Protein AF-F1LI07-F1 (afdb_monomer_lite)

Foldseek 3Di:
DDQPDDDPVRDDDDDDDWDCVPDDPPDPATFDWDADDDPQADDDSVVRTDTDHPPDDDDDDDDDDDDDDDPPPRHPDDQQPDDPPQPSVSHGDDPVSVVVD

InterPro domains:
  IPR001873 Epithelial sodium channel [PF00858] (4-100)
  IPR001873 Epithelial sodium channel [PR01078] (7-25)
  IPR001873 Epithelial sodium channel [PR01078] (31-49)
  IPR001873 Epithelial sodium channel [PR01078] (61-77)
  IPR001873 Epithelial sodium channel [PR01078] (93-101)
  IPR001873 Epithelial sodium channel [PTHR11690] (2-101)

Sequence (101 aa):
MTSERAGPSYGLRFQVFVNVSDYLPTTEAAGVRLTVHSPDEQPFPDTHGHSAPTGFVSSFGIRLKRMERLSSPYGDCVKDGKNDDFIYKDKNYTTEGCQRS

Structure (mmCIF, N/CA/C/O backbone):
data_AF-F1LI07-F1
#
_entry.id   AF-F1LI07-F1
#
loop_
_atom_site.group_PDB
_atom_site.id
_atom_site.type_symbol
_atom_site.label_atom_id
_atom_site.label_alt_id
_atom_site.label_comp_id
_atom_site.label_asym_id
_atom_site.label_entity_id
_atom_site.label_seq_id
_atom_site.pdbx_PDB_ins_code
_atom_site.Cartn_x
_atom_site.Cartn_y
_atom_site.Cartn_z
_atom_site.occupancy
_atom_site.B_iso_or_equiv
_atom_site.auth_seq_id
_atom_site.auth_comp_id
_atom_site.auth_asym_id
_atom_site.auth_atom_id
_atom_site.pdbx_PDB_model_num
ATOM 1 N N . MET A 1 1 ? 8.352 -16.156 1.800 1.00 49.81 1 MET A N 1
ATOM 2 C CA . MET A 1 1 ? 6.989 -16.568 2.203 1.00 49.81 1 MET A CA 1
ATOM 3 C C . MET A 1 1 ? 6.203 -16.866 0.942 1.00 49.81 1 MET A C 1
ATOM 5 O O . MET A 1 1 ? 5.985 -15.954 0.156 1.00 49.81 1 MET A O 1
ATOM 9 N N . THR A 1 2 ? 5.845 -18.122 0.706 1.00 65.69 2 THR A N 1
ATOM 10 C CA . THR A 1 2 ? 5.049 -18.542 -0.455 1.00 65.69 2 THR A CA 1
ATOM 11 C C . THR A 1 2 ? 3.682 -19.004 0.034 1.00 65.69 2 THR A C 1
ATOM 13 O O . THR A 1 2 ? 3.599 -19.742 1.011 1.00 65.69 2 THR A O 1
ATOM 16 N N . SER A 1 3 ? 2.606 -18.543 -0.605 1.00 77.94 3 SER A N 1
ATOM 17 C CA . SER A 1 3 ? 1.266 -19.086 -0.365 1.00 77.94 3 SER A CA 1
ATOM 18 C C . SER A 1 3 ? 1.092 -20.326 -1.235 1.00 77.94 3 SER A C 1
ATOM 20 O O . SER A 1 3 ? 1.235 -20.249 -2.452 1.00 77.94 3 SER A O 1
ATOM 22 N N . GLU A 1 4 ? 0.822 -21.469 -0.611 1.00 84.50 4 GLU A N 1
ATOM 23 C CA . GLU A 1 4 ? 0.687 -22.751 -1.315 1.00 84.50 4 GLU A CA 1
ATOM 24 C C . GLU A 1 4 ? -0.757 -23.050 -1.735 1.00 84.50 4 GLU A C 1
ATOM 26 O O . GLU A 1 4 ? -0.993 -23.870 -2.621 1.00 84.50 4 GLU A O 1
ATOM 31 N N . ARG A 1 5 ? -1.743 -22.405 -1.094 1.00 91.38 5 ARG A N 1
ATOM 32 C CA . ARG A 1 5 ? -3.175 -22.636 -1.327 1.00 91.38 5 ARG A CA 1
ATOM 33 C C . ARG A 1 5 ? -3.962 -21.337 -1.234 1.00 91.38 5 ARG A C 1
ATOM 35 O O . ARG A 1 5 ? -3.733 -20.524 -0.344 1.00 91.38 5 ARG A O 1
ATOM 42 N N . ALA A 1 6 ? -4.931 -21.182 -2.132 1.00 91.25 6 ALA A N 1
ATOM 43 C CA . ALA A 1 6 ? -5.885 -20.083 -2.085 1.00 91.25 6 ALA A CA 1
ATOM 44 C C . ALA A 1 6 ? -6.995 -20.348 -1.052 1.00 91.25 6 ALA A C 1
ATOM 46 O O . ALA A 1 6 ? -7.355 -21.493 -0.779 1.00 91.25 6 ALA A O 1
ATOM 47 N N . GLY A 1 7 ? -7.570 -19.269 -0.522 1.00 92.69 7 GLY A N 1
ATOM 48 C CA . GLY A 1 7 ? -8.717 -19.305 0.385 1.00 92.69 7 GLY A CA 1
ATOM 49 C C . GLY A 1 7 ? -8.444 -18.626 1.730 1.00 92.69 7 GLY A C 1
ATOM 50 O O . GLY A 1 7 ? -7.291 -18.516 2.151 1.00 92.69 7 GLY A O 1
ATOM 51 N N . PRO A 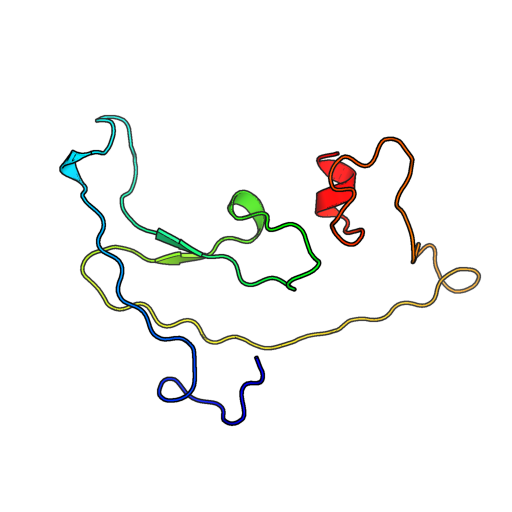1 8 ? -9.500 -18.182 2.434 1.00 90.38 8 PRO A N 1
ATOM 52 C CA . PRO A 1 8 ? -9.372 -17.388 3.658 1.00 90.38 8 PRO A CA 1
ATOM 53 C C . PRO A 1 8 ? -8.679 -18.141 4.805 1.00 90.38 8 PRO A C 1
ATOM 55 O O . PRO A 1 8 ? -8.054 -17.511 5.652 1.00 90.38 8 PRO A O 1
ATOM 58 N N . SER A 1 9 ? -8.737 -19.478 4.820 1.00 92.19 9 SER A N 1
ATOM 59 C CA . SER A 1 9 ? -8.081 -20.310 5.842 1.00 92.19 9 SER A CA 1
ATOM 60 C C . SER A 1 9 ? -6.574 -20.499 5.629 1.00 92.19 9 SER A C 1
ATOM 62 O O . SER A 1 9 ? -5.892 -20.935 6.549 1.00 92.19 9 SER A O 1
ATOM 64 N N . TYR A 1 10 ? -6.062 -20.199 4.430 1.00 92.38 10 TYR A N 1
ATOM 65 C CA . TYR A 1 10 ? -4.656 -20.402 4.041 1.00 92.38 10 TYR A CA 1
ATOM 66 C C . TYR A 1 10 ? -3.926 -19.087 3.721 1.00 92.38 10 TYR A C 1
ATOM 68 O O . TYR A 1 10 ? -2.763 -19.094 3.318 1.00 92.38 10 TYR A O 1
ATOM 76 N N . GLY A 1 11 ? -4.621 -17.957 3.869 1.00 91.19 11 GLY A N 1
ATOM 77 C CA . GLY A 1 11 ? -4.070 -16.617 3.711 1.00 91.19 11 GLY A CA 1
ATOM 78 C C . GLY A 1 11 ? -3.575 -16.018 5.028 1.00 91.19 11 GLY A C 1
ATOM 79 O O . GLY A 1 11 ? -3.550 -16.664 6.075 1.00 91.19 11 GLY A O 1
ATOM 80 N N . LEU A 1 12 ? -3.209 -14.737 4.976 1.00 92.62 12 LEU A N 1
ATOM 81 C CA . LEU A 1 12 ? -2.874 -13.964 6.166 1.00 92.62 12 LEU A CA 1
ATOM 82 C C . LEU A 1 12 ? -4.148 -13.667 6.970 1.00 92.62 12 LEU A C 1
ATOM 84 O O . LEU A 1 12 ? -5.071 -13.028 6.466 1.00 92.62 12 LEU A O 1
ATOM 88 N N . ARG A 1 13 ? -4.168 -14.087 8.236 1.00 93.69 13 ARG A N 1
ATOM 89 C CA . ARG A 1 13 ? -5.226 -13.767 9.196 1.00 93.69 13 ARG A CA 1
ATOM 90 C C . ARG A 1 13 ? -4.596 -13.205 10.460 1.00 93.69 13 ARG A C 1
ATOM 92 O O . ARG A 1 13 ? -3.745 -13.844 11.067 1.00 93.69 13 ARG A O 1
ATOM 99 N N . PHE A 1 14 ? -5.037 -12.023 10.860 1.00 93.44 14 PHE A N 1
ATOM 100 C CA . PHE A 1 14 ? -4.583 -11.357 12.073 1.00 93.44 14 PHE A CA 1
ATOM 101 C C . PHE A 1 14 ? -5.750 -10.609 12.714 1.00 93.44 14 PHE A C 1
ATOM 103 O O . PHE A 1 14 ? -6.763 -10.337 12.067 1.00 93.44 14 PHE A O 1
ATOM 110 N N . GLN A 1 15 ? -5.609 -10.310 13.999 1.00 95.12 15 GLN A N 1
ATOM 111 C CA . GLN A 1 15 ? -6.548 -9.505 14.762 1.00 95.12 15 GLN A CA 1
ATOM 112 C C . GLN A 1 15 ? -5.793 -8.289 15.282 1.00 95.12 15 GLN A C 1
ATOM 114 O O . GLN A 1 15 ? -4.728 -8.435 15.877 1.00 95.12 15 GLN A O 1
ATOM 119 N N . VAL A 1 16 ? -6.338 -7.099 15.040 1.00 94.44 16 VAL A N 1
ATOM 120 C CA . VAL A 1 16 ? -5.764 -5.840 15.524 1.00 94.44 16 VAL A CA 1
ATOM 121 C C . VAL A 1 16 ? -6.676 -5.258 16.580 1.00 94.44 16 VAL A C 1
ATOM 123 O O . VAL A 1 16 ? -7.898 -5.259 16.429 1.00 94.44 16 VAL A O 1
ATOM 126 N N . PHE A 1 17 ? -6.066 -4.744 17.638 1.00 94.56 17 PHE A N 1
ATOM 127 C CA . PHE A 1 17 ? -6.743 -3.928 18.626 1.00 94.56 17 PHE A CA 1
ATOM 128 C C . PHE A 1 17 ? -6.537 -2.450 18.288 1.00 94.56 17 PHE A C 1
ATOM 130 O O . PHE A 1 17 ? -5.403 -2.008 18.114 1.00 94.56 17 PHE A O 1
ATOM 137 N N . VAL A 1 18 ? -7.632 -1.698 18.186 1.00 94.81 18 VAL A N 1
ATOM 138 C CA . VAL A 1 18 ? -7.614 -0.248 17.965 1.00 94.81 18 VAL A CA 1
ATOM 139 C C . VAL A 1 18 ? -8.213 0.416 19.195 1.00 94.81 18 VAL A C 1
ATOM 141 O O . VAL A 1 18 ? -9.406 0.267 19.461 1.00 94.81 18 VAL A O 1
ATOM 144 N N . ASN A 1 19 ? -7.385 1.143 19.941 1.00 95.06 19 ASN A N 1
ATOM 145 C CA . ASN A 1 19 ? -7.829 1.904 21.099 1.00 95.06 19 ASN A CA 1
ATOM 146 C C . ASN A 1 19 ? -8.335 3.282 20.660 1.00 95.06 19 ASN A C 1
ATOM 148 O O . ASN A 1 19 ? -7.546 4.182 20.387 1.00 95.06 19 ASN A O 1
ATOM 152 N N . VAL A 1 20 ? -9.655 3.447 20.580 1.00 92.38 20 VAL A N 1
ATOM 153 C CA . VAL A 1 20 ? -10.273 4.709 20.133 1.00 92.38 20 VAL A CA 1
ATOM 154 C C . VAL A 1 20 ? -10.058 5.839 21.147 1.00 92.38 20 VAL A C 1
ATOM 156 O O . VAL A 1 20 ? -10.067 7.003 20.770 1.00 92.38 20 VAL A O 1
ATOM 159 N N . SER A 1 21 ? -9.796 5.520 22.417 1.00 94.56 21 SER A N 1
ATOM 160 C CA . SER A 1 21 ? -9.523 6.530 23.448 1.00 94.56 21 SER A CA 1
ATOM 161 C C . SER A 1 21 ? -8.226 7.312 23.209 1.00 94.56 21 SER A C 1
ATOM 163 O O . SER A 1 21 ? -8.096 8.419 23.720 1.00 94.56 21 SER A O 1
ATOM 165 N N . ASP A 1 22 ? -7.292 6.767 22.422 1.00 94.12 22 ASP A N 1
ATOM 166 C CA . ASP A 1 22 ? -6.020 7.425 22.090 1.00 94.12 22 ASP A CA 1
ATOM 167 C C . ASP A 1 22 ? -6.150 8.382 20.887 1.00 94.12 22 ASP A C 1
ATOM 169 O O . ASP A 1 22 ? -5.180 9.026 20.484 1.00 94.12 22 ASP A O 1
ATOM 173 N N . TYR A 1 23 ? -7.335 8.463 20.274 1.00 94.75 23 TYR A N 1
ATOM 174 C CA . TYR A 1 23 ? -7.566 9.276 19.086 1.00 94.75 23 TYR A CA 1
ATOM 175 C C . TYR A 1 23 ? -7.776 10.746 19.456 1.00 94.75 23 TYR A C 1
ATOM 177 O O . TYR A 1 23 ? -8.362 11.083 20.485 1.00 94.75 23 TYR A O 1
ATOM 185 N N . LEU A 1 24 ? -7.347 11.644 18.566 1.00 96.81 24 LEU A N 1
ATOM 186 C CA . LEU A 1 24 ? -7.645 13.067 18.711 1.00 96.81 24 LEU A CA 1
ATOM 187 C C . LEU A 1 24 ? -9.156 13.305 18.541 1.00 96.81 24 LEU A C 1
ATOM 189 O O . LEU A 1 24 ? -9.753 12.677 17.661 1.00 96.81 24 LEU A O 1
ATOM 193 N N . PRO A 1 25 ? -9.768 14.262 19.271 1.00 94.88 25 PRO A N 1
ATOM 194 C CA . PRO A 1 25 ? -11.194 14.586 19.131 1.00 94.88 25 PRO A CA 1
ATOM 195 C C . PRO A 1 25 ? -11.616 15.013 17.718 1.00 94.88 25 PRO A C 1
ATOM 197 O O . PRO A 1 25 ? -12.790 14.948 17.375 1.00 94.88 25 PRO A O 1
ATOM 200 N N . THR A 1 26 ? -10.663 15.461 16.898 1.00 95.69 26 THR A N 1
ATOM 201 C CA . THR A 1 26 ? -10.863 15.867 15.500 1.00 95.69 26 THR A CA 1
ATOM 202 C C . THR A 1 26 ? -10.717 14.714 14.506 1.00 95.69 26 THR A C 1
ATOM 204 O O . THR A 1 26 ? -10.778 14.944 13.303 1.00 95.69 26 THR A O 1
ATOM 207 N N . THR A 1 27 ? -10.459 13.489 14.970 1.00 94.56 27 THR A N 1
ATOM 208 C CA . THR A 1 27 ? -10.266 12.344 14.075 1.00 94.56 27 THR A CA 1
ATOM 209 C C . THR A 1 27 ? -11.611 11.885 13.526 1.00 94.56 27 THR A C 1
ATOM 211 O O . THR A 1 27 ? -12.506 11.530 14.286 1.00 94.56 27 THR A O 1
ATOM 214 N N . GLU A 1 28 ? -11.745 11.861 12.202 1.00 91.56 28 GLU A N 1
ATOM 215 C CA . GLU A 1 28 ? -13.025 11.587 11.537 1.00 91.56 28 GLU A CA 1
ATOM 216 C C . GLU A 1 28 ? -13.429 10.103 11.561 1.00 91.56 28 GLU A C 1
ATOM 218 O O . GLU A 1 28 ? -14.617 9.787 11.519 1.00 91.56 28 GLU A O 1
ATOM 223 N N . ALA A 1 29 ? -12.465 9.175 11.621 1.00 92.06 29 ALA A N 1
ATOM 224 C CA . ALA A 1 29 ? -12.735 7.738 11.561 1.00 92.06 29 ALA A CA 1
ATOM 225 C C . ALA A 1 29 ? -11.709 6.901 12.339 1.00 92.06 29 ALA A C 1
ATOM 227 O O . ALA A 1 29 ? -10.515 7.196 12.334 1.00 92.06 29 ALA A O 1
ATOM 228 N N . ALA A 1 30 ? -12.177 5.806 12.948 1.00 93.62 30 ALA A N 1
ATOM 229 C CA . ALA A 1 30 ? -11.344 4.820 13.634 1.00 93.62 30 ALA A CA 1
ATOM 230 C C . ALA A 1 30 ? -11.289 3.495 12.861 1.00 93.62 30 ALA A C 1
ATOM 232 O O . ALA A 1 30 ? -12.308 2.980 12.398 1.00 93.62 30 ALA A O 1
ATOM 233 N N . GLY A 1 31 ? -10.093 2.924 12.733 1.00 94.06 31 GLY A N 1
ATOM 234 C CA . GLY A 1 31 ? -9.875 1.716 11.943 1.00 94.06 31 GLY A CA 1
ATOM 235 C C . GLY A 1 31 ? -8.401 1.436 11.701 1.00 94.06 31 GLY A C 1
ATOM 236 O O . GLY A 1 31 ? -7.525 2.023 12.333 1.00 94.06 31 GLY A O 1
ATOM 237 N N . VAL A 1 32 ? -8.135 0.533 10.763 1.00 94.88 32 VAL A N 1
ATOM 238 C CA . VAL A 1 32 ? -6.784 0.259 10.266 1.00 94.88 32 VAL A CA 1
ATOM 239 C C . VAL A 1 32 ? -6.727 0.477 8.761 1.00 94.88 32 VAL A C 1
ATOM 241 O O . VAL A 1 32 ? -7.701 0.231 8.048 1.00 94.88 32 VAL A O 1
ATOM 244 N N . ARG A 1 33 ? -5.571 0.924 8.271 1.00 95.19 33 ARG A N 1
ATOM 245 C CA . ARG A 1 33 ? -5.292 1.084 6.843 1.00 95.19 33 ARG A CA 1
ATOM 246 C C . ARG A 1 33 ? -4.209 0.092 6.437 1.00 95.19 33 ARG A C 1
ATOM 248 O O . ARG A 1 33 ? -3.174 0.007 7.089 1.00 95.19 33 ARG A O 1
ATOM 255 N N . LEU A 1 34 ? -4.479 -0.686 5.395 1.00 95.06 34 LEU A N 1
ATOM 256 C CA . LEU A 1 34 ? -3.664 -1.821 4.968 1.00 95.06 34 LEU A CA 1
ATOM 257 C C . LEU A 1 34 ? -3.238 -1.639 3.514 1.00 95.06 34 LEU A C 1
ATOM 259 O O . LEU A 1 34 ? -4.068 -1.305 2.674 1.00 95.06 34 LEU A O 1
ATOM 263 N N . THR A 1 35 ? -1.985 -1.941 3.194 1.00 96.50 35 THR A N 1
ATOM 264 C CA . THR A 1 35 ? -1.483 -1.935 1.814 1.00 96.50 35 THR A CA 1
ATOM 265 C C . THR A 1 35 ? -0.719 -3.212 1.547 1.00 96.50 35 THR A C 1
ATOM 267 O O . THR A 1 35 ? 0.129 -3.616 2.338 1.00 96.50 35 THR A O 1
ATOM 270 N N . VAL A 1 36 ? -1.025 -3.846 0.418 1.00 95.06 36 VAL A N 1
ATOM 271 C CA . VAL A 1 36 ? -0.312 -5.025 -0.069 1.00 95.06 36 VAL A CA 1
ATOM 272 C C . VAL A 1 36 ? 0.657 -4.555 -1.143 1.00 95.06 36 VAL A C 1
ATOM 274 O O . VAL A 1 36 ? 0.226 -4.004 -2.152 1.00 95.06 36 VAL A O 1
ATOM 277 N N . HIS A 1 37 ? 1.951 -4.761 -0.925 1.00 95.19 37 HIS A N 1
ATOM 278 C CA . HIS A 1 37 ? 3.012 -4.340 -1.839 1.00 95.19 37 HIS A CA 1
ATOM 279 C C . HIS A 1 37 ? 4.122 -5.395 -1.904 1.00 95.19 37 HIS A C 1
ATOM 281 O O . HIS A 1 37 ? 4.163 -6.323 -1.088 1.00 95.19 37 HIS A O 1
ATOM 287 N N . SER A 1 38 ? 5.013 -5.272 -2.889 1.00 93.94 38 SER A N 1
ATOM 288 C CA . SER A 1 38 ? 6.196 -6.136 -2.980 1.00 93.94 38 SER A CA 1
ATOM 289 C C . SER A 1 38 ? 7.204 -5.786 -1.873 1.00 93.94 38 SER A C 1
ATOM 291 O O . SER A 1 38 ? 7.335 -4.606 -1.553 1.00 93.94 38 SER A O 1
ATOM 293 N N . PRO A 1 39 ? 7.964 -6.748 -1.313 1.00 93.19 39 PRO A N 1
ATOM 294 C CA . PRO A 1 39 ? 8.921 -6.470 -0.231 1.00 93.19 39 PRO A CA 1
ATOM 295 C C . PRO A 1 39 ? 9.977 -5.411 -0.577 1.00 93.19 39 PRO A C 1
ATOM 297 O O . PRO A 1 39 ? 10.373 -4.624 0.281 1.00 93.19 39 PRO A O 1
ATOM 300 N N . ASP A 1 40 ? 10.389 -5.374 -1.843 1.00 93.56 40 ASP A N 1
ATOM 301 C CA . ASP A 1 40 ? 11.400 -4.445 -2.348 1.00 93.56 40 ASP A CA 1
ATOM 302 C C . ASP A 1 40 ? 10.800 -3.101 -2.788 1.00 93.56 40 ASP A C 1
ATOM 304 O O . ASP A 1 40 ? 11.520 -2.229 -3.249 1.00 93.56 40 ASP A O 1
ATOM 308 N N . GLU A 1 41 ? 9.485 -2.910 -2.688 1.00 93.69 41 GLU A N 1
ATOM 309 C CA . GLU A 1 41 ? 8.793 -1.684 -3.087 1.00 93.69 41 GLU A CA 1
ATOM 310 C C . GLU A 1 41 ? 8.461 -0.825 -1.864 1.00 93.69 41 GLU A C 1
ATOM 312 O O . GLU A 1 41 ? 8.102 -1.344 -0.805 1.00 93.69 41 GLU A O 1
ATOM 317 N N . GLN A 1 42 ? 8.551 0.498 -2.012 1.00 95.56 42 GLN A N 1
ATOM 318 C CA . GLN A 1 42 ? 8.124 1.428 -0.972 1.00 95.56 42 GLN A CA 1
ATOM 319 C C . GLN A 1 42 ? 6.594 1.360 -0.790 1.00 95.56 42 GLN A C 1
ATOM 321 O O . GLN A 1 42 ? 5.859 1.608 -1.749 1.00 95.56 42 GLN A O 1
ATOM 326 N N . PRO A 1 43 ? 6.078 1.077 0.420 1.00 96.00 43 PRO A N 1
ATOM 327 C CA . PRO A 1 43 ? 4.648 1.171 0.675 1.00 96.00 43 PRO A CA 1
ATOM 328 C C . PRO A 1 43 ? 4.174 2.626 0.677 1.00 96.00 43 PRO A C 1
ATOM 330 O O . PRO A 1 43 ? 4.774 3.485 1.328 1.00 96.00 43 PRO A O 1
ATOM 333 N N . PHE A 1 44 ? 3.025 2.861 0.041 1.00 96.31 44 PHE A N 1
ATOM 334 C CA . PHE A 1 44 ? 2.296 4.132 0.076 1.00 96.31 44 PHE A CA 1
ATOM 335 C C . PHE A 1 44 ? 0.861 3.904 0.564 1.00 96.31 44 PHE A C 1
ATOM 337 O O . PHE A 1 44 ? -0.052 3.755 -0.254 1.00 96.31 44 PHE A O 1
ATOM 344 N N . PRO A 1 45 ? 0.636 3.806 1.890 1.00 95.75 45 PRO A N 1
ATOM 345 C CA . PRO A 1 45 ? -0.685 3.514 2.427 1.00 95.75 45 PRO A CA 1
ATOM 346 C C . PRO A 1 45 ? -1.712 4.600 2.159 1.00 95.75 45 PRO A C 1
ATOM 348 O O . PRO A 1 45 ? -2.890 4.304 2.036 1.00 95.75 45 PRO A O 1
ATOM 351 N N . ASP A 1 46 ? -1.309 5.853 2.037 1.00 94.81 46 ASP A N 1
ATOM 352 C CA . ASP A 1 46 ? -2.192 6.945 1.647 1.00 94.81 46 ASP A CA 1
ATOM 353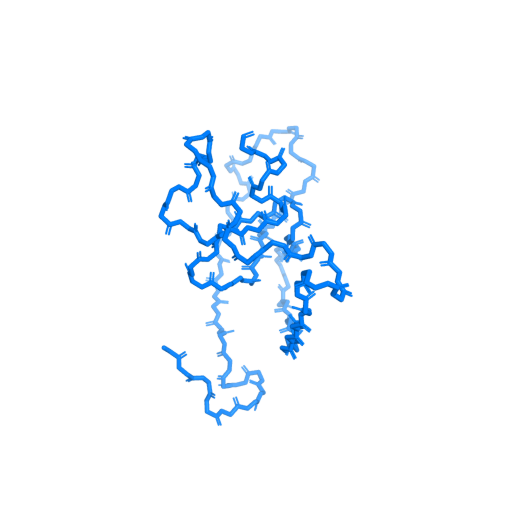 C C . ASP A 1 46 ? -2.777 6.742 0.240 1.00 94.81 46 ASP A C 1
ATOM 355 O O . ASP A 1 46 ? -3.996 6.823 0.096 1.00 94.81 46 ASP A O 1
ATOM 359 N N . THR A 1 47 ? -1.962 6.347 -0.743 1.00 95.38 47 THR A N 1
ATOM 360 C CA . THR A 1 47 ? -2.405 6.123 -2.135 1.00 95.38 47 THR A CA 1
ATOM 361 C C . THR A 1 47 ? -3.043 4.745 -2.349 1.00 95.38 47 THR A C 1
ATOM 363 O O . THR A 1 47 ? -4.129 4.633 -2.915 1.00 95.38 47 THR A O 1
ATOM 366 N N . HIS A 1 48 ? -2.397 3.678 -1.873 1.00 95.06 48 HIS A N 1
ATOM 367 C CA . HIS A 1 48 ? -2.759 2.279 -2.151 1.00 95.06 48 HIS A CA 1
ATOM 368 C C . HIS A 1 48 ? -3.346 1.548 -0.932 1.00 95.06 48 HIS A C 1
ATOM 370 O O . HIS A 1 48 ? -3.296 0.320 -0.832 1.00 95.06 48 HIS A O 1
ATOM 376 N N . GLY A 1 49 ? -3.840 2.294 0.054 1.00 96.06 49 GLY A N 1
ATOM 377 C CA . GLY A 1 49 ? -4.406 1.736 1.277 1.00 96.06 49 GLY A CA 1
ATOM 378 C C . GLY A 1 49 ? -5.871 1.344 1.157 1.00 96.06 49 GLY A C 1
ATOM 379 O O . GLY A 1 49 ? -6.699 2.080 0.622 1.00 96.06 49 GLY A O 1
ATOM 380 N N . HIS A 1 50 ? -6.203 0.216 1.770 1.00 95.69 50 HIS A N 1
ATOM 381 C CA . HIS A 1 50 ? -7.559 -0.249 2.013 1.00 95.69 50 HIS A CA 1
ATOM 382 C C . HIS A 1 50 ? -7.897 -0.083 3.493 1.00 95.69 50 HIS A C 1
ATOM 384 O O . HIS A 1 50 ? -7.133 -0.500 4.366 1.00 95.69 50 HIS A O 1
ATOM 390 N N . SER A 1 51 ? -9.041 0.531 3.780 1.00 95.19 51 SER A N 1
ATOM 391 C CA . SER A 1 51 ? -9.508 0.730 5.151 1.00 95.19 51 SER A CA 1
ATOM 392 C C . SER A 1 51 ? -10.293 -0.489 5.634 1.00 95.19 51 SER A C 1
ATOM 394 O O . SER A 1 51 ? -11.158 -0.994 4.918 1.00 95.19 51 SER A O 1
ATOM 396 N N . ALA A 1 52 ? -10.027 -0.928 6.860 1.00 95.44 52 ALA A N 1
ATOM 397 C CA . ALA A 1 52 ? -10.839 -1.904 7.576 1.00 95.44 52 ALA A CA 1
ATOM 398 C C . ALA A 1 52 ? -11.381 -1.258 8.866 1.00 95.44 52 ALA A C 1
ATOM 400 O O . ALA A 1 52 ? -10.581 -0.785 9.684 1.00 95.44 52 ALA A O 1
ATOM 401 N N . PRO A 1 53 ? -12.714 -1.195 9.049 1.00 93.75 53 PRO A N 1
ATOM 402 C CA . PRO A 1 53 ? -13.316 -0.608 10.241 1.00 93.75 53 PRO A CA 1
ATOM 403 C C . PRO A 1 53 ? -13.113 -1.497 11.472 1.00 93.75 53 PRO A C 1
ATOM 405 O O . PRO A 1 53 ? -12.881 -2.703 11.370 1.00 93.75 53 PRO A O 1
ATOM 408 N N . THR A 1 54 ? -13.243 -0.898 12.653 1.00 93.75 54 THR A N 1
ATOM 409 C CA . THR A 1 54 ? -13.334 -1.637 13.917 1.00 93.75 54 THR A CA 1
ATOM 410 C C . THR A 1 54 ? -14.729 -2.254 14.100 1.00 93.75 54 THR A C 1
ATOM 412 O O . THR A 1 54 ? -15.687 -1.892 13.419 1.00 93.75 54 THR A O 1
ATOM 415 N N . GLY A 1 55 ? -14.857 -3.225 15.010 1.00 93.12 55 GLY A N 1
ATOM 416 C CA . GLY A 1 55 ? -16.145 -3.836 15.378 1.00 93.12 55 GLY A CA 1
ATOM 417 C C . GLY A 1 55 ? -16.654 -4.946 14.448 1.00 93.12 55 GLY A C 1
ATOM 418 O O . GLY A 1 55 ? -17.547 -5.691 14.841 1.00 93.12 55 GLY A O 1
ATOM 419 N N . PHE A 1 56 ? -16.063 -5.120 13.262 1.00 92.31 56 PHE A N 1
ATOM 420 C CA . PHE A 1 56 ? -16.440 -6.163 12.304 1.00 92.31 56 PHE A CA 1
ATOM 421 C C . PHE A 1 56 ? -15.214 -6.837 11.683 1.00 92.31 56 PHE A C 1
ATOM 423 O O . PHE A 1 56 ? -14.127 -6.265 11.613 1.00 92.31 56 PHE A O 1
ATOM 430 N N . VAL A 1 57 ? -15.394 -8.066 11.195 1.00 94.62 57 VAL A N 1
ATOM 431 C CA . VAL A 1 57 ? -14.354 -8.778 10.442 1.00 94.62 57 VAL A CA 1
ATOM 432 C C . VAL A 1 57 ? -14.353 -8.284 8.998 1.00 94.62 57 VAL A C 1
ATOM 434 O O . VAL A 1 57 ? -15.368 -8.365 8.311 1.00 94.62 57 VAL A O 1
ATOM 437 N N . SER A 1 58 ? -13.195 -7.827 8.523 1.00 95.06 58 SER A N 1
ATOM 438 C CA . SER A 1 58 ? -12.977 -7.466 7.118 1.00 95.06 58 SER A CA 1
ATOM 439 C C . SER A 1 58 ? -12.197 -8.564 6.400 1.00 95.06 58 SER A C 1
ATOM 441 O O . SER A 1 58 ? -11.232 -9.096 6.944 1.00 95.06 58 SER A O 1
ATOM 443 N N . SER A 1 59 ? -12.607 -8.912 5.179 1.00 95.44 59 SER A N 1
ATOM 444 C CA . SER A 1 59 ? -11.932 -9.908 4.336 1.00 95.44 59 SER A CA 1
ATOM 445 C C . SER A 1 59 ? -11.574 -9.298 2.985 1.00 95.44 59 SER A C 1
ATOM 447 O O . SER A 1 59 ? -12.453 -8.813 2.278 1.00 95.44 59 SER A O 1
ATOM 449 N N . PHE A 1 60 ? -10.292 -9.349 2.615 1.00 94.94 60 PHE A N 1
ATOM 450 C CA . PHE A 1 60 ? -9.780 -8.793 1.361 1.00 94.94 60 PHE A CA 1
ATOM 451 C C . PHE A 1 60 ? -9.263 -9.914 0.456 1.00 94.94 60 PHE A C 1
ATOM 453 O O . PHE A 1 60 ? -8.312 -10.616 0.797 1.00 94.94 60 PHE A O 1
ATOM 460 N N . GLY A 1 61 ? -9.897 -10.086 -0.705 1.00 94.50 61 GLY A N 1
ATOM 461 C CA . GLY A 1 61 ? -9.406 -10.972 -1.758 1.00 94.50 61 GLY A CA 1
ATOM 462 C C . GLY A 1 61 ? -8.353 -10.263 -2.605 1.00 94.50 61 GLY A C 1
ATOM 463 O O . GLY A 1 61 ? -8.585 -9.151 -3.071 1.00 94.50 61 GLY A O 1
ATOM 464 N N . ILE A 1 62 ? -7.206 -10.904 -2.823 1.00 93.00 62 ILE A N 1
ATOM 465 C CA . ILE A 1 62 ? -6.090 -10.327 -3.581 1.00 93.00 62 ILE A CA 1
ATOM 466 C C . ILE A 1 62 ? -5.911 -11.112 -4.881 1.00 93.00 62 ILE A C 1
ATOM 468 O O . ILE A 1 62 ? -5.941 -12.343 -4.884 1.00 93.00 62 ILE A O 1
ATOM 472 N N . ARG A 1 63 ? -5.693 -10.399 -5.992 1.00 92.69 63 ARG A N 1
ATOM 473 C CA . ARG A 1 63 ? -5.346 -10.981 -7.294 1.00 92.69 63 ARG A CA 1
ATOM 474 C C . ARG A 1 63 ? -4.034 -10.386 -7.784 1.00 92.69 63 ARG A C 1
ATOM 476 O O . ARG A 1 63 ? -3.949 -9.183 -8.006 1.00 92.69 63 ARG A O 1
ATOM 483 N N . LEU A 1 64 ? -3.037 -11.237 -8.017 1.00 92.19 64 LEU A N 1
ATOM 484 C CA . LEU A 1 64 ? -1.774 -10.803 -8.602 1.00 92.19 64 LEU A CA 1
ATOM 485 C C . LEU A 1 64 ? -1.964 -10.476 -10.090 1.00 92.19 64 LEU A C 1
ATOM 487 O O . LEU A 1 64 ? -2.446 -11.305 -10.865 1.00 92.19 64 LEU A O 1
ATOM 491 N N . LYS A 1 65 ? -1.554 -9.272 -10.489 1.00 94.06 65 LYS A N 1
ATOM 492 C CA . LYS A 1 65 ? -1.457 -8.847 -11.887 1.00 94.06 65 LYS A CA 1
ATOM 493 C C . LYS A 1 65 ? -0.068 -8.262 -12.113 1.00 94.06 65 LYS A C 1
ATOM 495 O O . LYS A 1 65 ? 0.295 -7.294 -11.459 1.00 94.06 65 LYS A O 1
ATOM 500 N N . ARG A 1 66 ? 0.691 -8.841 -13.045 1.00 93.38 66 ARG A N 1
ATOM 501 C CA . ARG A 1 66 ? 1.995 -8.324 -13.478 1.00 93.38 66 ARG A CA 1
ATOM 502 C C . ARG A 1 66 ? 1.871 -7.763 -14.891 1.00 93.38 66 ARG A C 1
ATOM 504 O O . ARG A 1 66 ? 1.200 -8.359 -15.730 1.00 93.38 66 ARG A O 1
ATOM 511 N N . MET A 1 67 ? 2.499 -6.618 -15.132 1.00 92.12 67 MET A N 1
ATOM 512 C CA . MET A 1 67 ? 2.615 -6.008 -16.451 1.00 92.12 67 MET A CA 1
ATOM 513 C C . MET A 1 67 ? 4.091 -5.764 -16.734 1.00 92.12 67 MET A C 1
ATOM 515 O O . MET A 1 67 ? 4.779 -5.157 -15.922 1.00 92.12 67 MET A O 1
ATOM 519 N N . GLU A 1 68 ? 4.551 -6.215 -17.892 1.00 93.00 68 GLU A N 1
ATOM 520 C CA . GLU A 1 68 ? 5.898 -5.950 -18.384 1.00 93.00 68 GLU A CA 1
ATOM 521 C C . GLU A 1 68 ? 5.768 -5.194 -19.705 1.00 93.00 68 GLU A C 1
ATOM 523 O O . GLU A 1 68 ? 5.001 -5.588 -20.585 1.00 93.00 68 GLU A O 1
ATOM 528 N N . ARG A 1 69 ? 6.466 -4.063 -19.814 1.00 92.88 69 ARG A N 1
ATOM 529 C CA . ARG A 1 69 ? 6.477 -3.214 -21.008 1.00 92.88 69 ARG A CA 1
ATOM 530 C C . ARG A 1 69 ? 7.870 -3.221 -21.616 1.00 92.88 69 ARG A C 1
ATOM 532 O O . ARG A 1 69 ? 8.871 -3.261 -20.899 1.00 92.88 69 ARG A O 1
ATOM 539 N N . LEU A 1 70 ? 7.923 -3.181 -22.943 1.00 93.56 70 LEU A N 1
ATOM 540 C CA . LEU A 1 70 ? 9.176 -3.003 -23.662 1.00 93.56 70 LEU A CA 1
ATOM 541 C C . LEU A 1 70 ? 9.621 -1.538 -23.565 1.00 93.56 70 LEU A C 1
ATOM 543 O O . LEU A 1 70 ? 8.796 -0.624 -23.585 1.00 93.56 70 LEU A O 1
ATOM 547 N N . SER A 1 71 ? 10.929 -1.342 -23.431 1.00 92.50 71 SER A N 1
ATOM 548 C CA . SER A 1 71 ? 11.586 -0.036 -23.503 1.00 92.50 71 SER A CA 1
ATOM 549 C C . SER A 1 71 ? 11.821 0.370 -24.965 1.00 92.50 71 SER A C 1
ATOM 551 O O . SER A 1 71 ? 11.389 -0.325 -25.892 1.00 92.50 71 SER A O 1
ATOM 553 N N . SER A 1 72 ? 12.542 1.475 -25.176 1.00 92.69 72 SER A N 1
ATOM 554 C CA . SER A 1 72 ? 12.901 1.969 -26.508 1.00 92.69 72 SER A CA 1
ATOM 555 C C . SER A 1 72 ? 13.525 0.851 -27.356 1.00 92.69 72 SER A C 1
ATOM 557 O O . SER A 1 72 ? 14.321 0.065 -26.823 1.00 92.69 72 SER A O 1
ATOM 559 N N . PRO A 1 73 ? 13.147 0.722 -28.645 1.00 94.81 73 PRO A N 1
ATOM 560 C CA . PRO A 1 73 ? 12.321 1.641 -29.451 1.00 94.81 73 PRO A CA 1
ATOM 561 C C . PRO A 1 73 ? 10.795 1.441 -29.352 1.00 94.81 73 PRO A C 1
ATOM 563 O O . PRO A 1 73 ? 10.047 2.116 -30.050 1.00 94.81 73 PRO A O 1
ATOM 566 N N . TYR A 1 74 ? 10.309 0.514 -28.523 1.00 94.62 74 TYR A N 1
ATOM 567 C CA . TYR A 1 74 ? 8.890 0.126 -28.493 1.00 94.62 74 TYR A CA 1
ATOM 568 C C . TYR A 1 74 ? 8.042 0.921 -27.485 1.00 94.62 74 TYR A C 1
ATOM 570 O O . TYR A 1 74 ? 6.819 0.789 -27.469 1.00 94.62 74 TYR A O 1
ATOM 578 N N . GLY A 1 75 ? 8.680 1.737 -26.645 1.00 93.25 75 GLY A N 1
ATOM 579 C CA . GLY A 1 75 ? 8.032 2.646 -25.703 1.00 93.25 75 GLY A CA 1
ATOM 580 C C . GLY A 1 75 ? 9.036 3.316 -24.766 1.00 93.25 75 GLY A C 1
ATOM 581 O O . GLY A 1 75 ? 10.201 2.935 -24.717 1.00 93.25 75 GLY A O 1
ATOM 582 N N . ASP A 1 76 ? 8.574 4.268 -23.963 1.00 91.69 76 ASP A N 1
ATOM 583 C CA . ASP A 1 76 ? 9.441 5.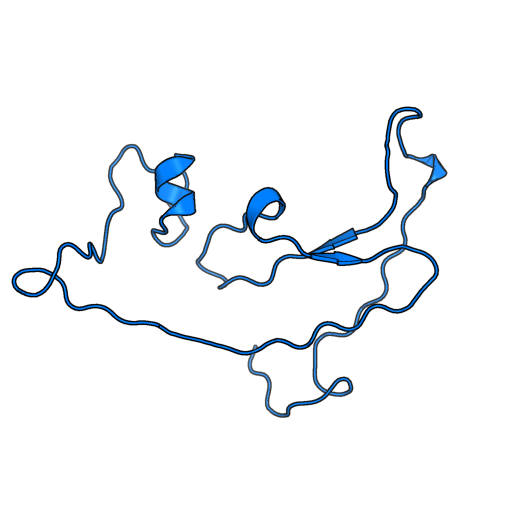070 -23.082 1.00 91.69 76 ASP A CA 1
ATOM 584 C C . ASP A 1 76 ? 9.545 4.495 -21.661 1.00 91.69 76 ASP A C 1
ATOM 586 O O . ASP A 1 76 ? 9.772 5.205 -20.683 1.00 91.69 76 ASP A O 1
ATOM 590 N N . CYS A 1 77 ? 9.341 3.182 -21.514 1.00 91.31 77 CYS A N 1
ATOM 591 C CA . CYS A 1 77 ? 9.437 2.533 -20.213 1.00 91.31 77 CYS A CA 1
ATOM 592 C C . CYS A 1 77 ? 10.900 2.479 -19.749 1.00 91.31 77 CYS A C 1
ATOM 594 O O . CYS A 1 77 ? 11.731 1.811 -20.371 1.00 91.31 77 CYS A O 1
ATOM 596 N N . VAL A 1 78 ? 11.196 3.121 -18.619 1.00 89.38 78 VAL A N 1
ATOM 597 C CA . VAL A 1 78 ? 12.510 3.084 -17.965 1.00 89.38 78 VAL A CA 1
ATOM 598 C C . VAL A 1 78 ? 12.536 1.935 -16.953 1.00 89.38 78 VAL A C 1
ATOM 600 O O . VAL A 1 78 ? 11.668 1.859 -16.087 1.00 89.38 78 VAL A O 1
ATOM 603 N N . LYS A 1 79 ? 13.498 1.009 -17.082 1.00 79.06 79 LYS A N 1
ATOM 604 C CA . LYS A 1 79 ? 13.614 -0.165 -16.190 1.00 79.06 79 LYS A CA 1
ATOM 605 C C . LYS A 1 79 ? 14.330 0.139 -14.874 1.00 79.06 79 LYS A C 1
ATOM 607 O O . LYS A 1 79 ? 13.966 -0.432 -13.855 1.00 79.06 79 LYS A O 1
ATOM 612 N N . ASP A 1 80 ? 15.318 1.026 -14.908 1.00 80.19 80 ASP A N 1
ATOM 613 C CA . ASP A 1 80 ? 16.043 1.493 -13.728 1.00 80.19 80 ASP A CA 1
ATOM 614 C C . ASP A 1 80 ? 16.050 3.021 -13.743 1.00 80.19 80 ASP A C 1
ATOM 616 O O . ASP A 1 80 ? 16.884 3.656 -14.383 1.00 80.19 80 ASP A O 1
ATOM 620 N N . GLY A 1 81 ? 15.000 3.601 -13.161 1.00 83.44 81 GLY A N 1
ATOM 621 C CA . GLY A 1 81 ? 14.777 5.046 -13.148 1.00 83.44 81 GLY A CA 1
ATOM 622 C C . GLY A 1 81 ? 15.375 5.748 -11.932 1.00 83.44 81 GLY A C 1
ATOM 623 O O . GLY A 1 81 ? 15.069 6.916 -11.712 1.00 83.44 81 GLY A O 1
ATOM 624 N N . LYS A 1 82 ? 16.167 5.049 -11.109 1.00 89.50 82 LYS A N 1
ATOM 625 C CA . LYS A 1 82 ? 16.776 5.647 -9.920 1.00 89.50 82 LYS A CA 1
ATOM 626 C C . LYS A 1 82 ? 17.886 6.612 -10.331 1.00 89.50 82 LYS A C 1
ATOM 628 O O . LYS A 1 82 ? 18.865 6.208 -10.951 1.00 89.50 82 LYS A O 1
ATOM 633 N N . ASN A 1 83 ? 17.741 7.872 -9.951 1.00 88.69 83 ASN A N 1
ATOM 634 C CA . ASN A 1 83 ? 18.789 8.887 -10.004 1.00 88.69 83 ASN A CA 1
ATOM 635 C C . ASN A 1 83 ? 19.343 9.158 -8.592 1.00 88.69 83 ASN A C 1
ATOM 637 O O . ASN A 1 83 ? 18.854 8.600 -7.608 1.00 88.69 83 ASN A O 1
ATOM 641 N N . ASP A 1 84 ? 20.358 10.019 -8.485 1.00 88.38 84 ASP A N 1
ATOM 642 C CA . ASP A 1 84 ? 20.956 10.396 -7.193 1.00 88.38 84 ASP A CA 1
ATOM 643 C C . ASP A 1 84 ? 19.961 11.094 -6.249 1.00 88.38 84 ASP A C 1
ATOM 645 O O . ASP A 1 84 ? 20.096 10.994 -5.024 1.00 88.38 84 ASP A O 1
ATOM 649 N N . ASP A 1 85 ? 18.942 11.738 -6.824 1.00 90.56 85 ASP A N 1
ATOM 650 C CA . ASP A 1 85 ? 17.869 12.426 -6.104 1.00 90.56 85 ASP A CA 1
ATOM 651 C C . ASP A 1 85 ? 16.819 11.461 -5.531 1.00 90.56 85 ASP A C 1
ATOM 653 O O . ASP A 1 85 ? 16.048 11.852 -4.660 1.00 90.56 85 ASP A O 1
ATOM 657 N N . PHE A 1 86 ? 16.798 10.193 -5.966 1.00 93.75 86 PHE A N 1
ATOM 658 C CA . PHE A 1 86 ? 15.816 9.214 -5.510 1.00 93.75 86 PHE A CA 1
ATOM 659 C C . PHE A 1 86 ? 15.996 8.888 -4.019 1.00 93.75 86 PHE A C 1
ATOM 661 O O . PHE A 1 86 ? 16.964 8.236 -3.610 1.00 93.75 86 PHE A O 1
ATOM 668 N N . ILE A 1 87 ? 15.039 9.299 -3.186 1.00 95.25 87 ILE A N 1
ATOM 669 C CA . ILE A 1 87 ? 15.148 9.204 -1.723 1.00 95.25 87 ILE A CA 1
ATOM 670 C C . ILE A 1 87 ? 14.962 7.776 -1.187 1.00 95.25 87 ILE A C 1
ATOM 672 O O . ILE A 1 87 ? 15.507 7.441 -0.135 1.00 95.25 87 ILE A O 1
ATOM 676 N N . TYR A 1 88 ? 14.257 6.897 -1.911 1.00 94.31 88 TYR A N 1
ATOM 677 C CA . TYR A 1 88 ? 13.993 5.508 -1.497 1.00 94.31 88 TYR A CA 1
ATOM 678 C C . TYR A 1 88 ? 15.093 4.547 -1.973 1.00 94.31 88 TYR A C 1
ATOM 680 O O . TYR A 1 88 ? 14.842 3.589 -2.703 1.00 94.31 88 TYR A O 1
ATOM 688 N N . LYS A 1 89 ? 16.345 4.819 -1.592 1.00 91.69 89 LYS A N 1
ATOM 689 C CA . LYS A 1 89 ? 17.541 4.172 -2.170 1.00 91.69 89 LYS A CA 1
ATOM 690 C C . LYS A 1 89 ? 17.522 2.639 -2.092 1.00 91.69 89 LYS A C 1
ATOM 692 O O . LYS A 1 89 ? 17.907 1.971 -3.056 1.00 91.69 89 LYS A O 1
ATOM 697 N N . ASP A 1 90 ? 17.023 2.086 -0.989 1.00 92.88 90 ASP A N 1
ATOM 698 C CA . ASP A 1 90 ? 16.912 0.645 -0.731 1.00 92.88 90 ASP A CA 1
ATOM 699 C C . ASP A 1 90 ? 15.676 -0.018 -1.370 1.00 92.88 90 ASP A C 1
ATOM 701 O O . ASP A 1 90 ? 15.533 -1.236 -1.291 1.00 92.88 90 ASP A O 1
ATOM 705 N N . LYS A 1 91 ? 14.786 0.751 -2.011 1.00 93.94 91 LYS A N 1
ATOM 706 C CA . LYS A 1 91 ? 13.551 0.259 -2.642 1.00 93.94 91 LYS A CA 1
ATOM 707 C C . LYS A 1 91 ? 13.629 0.325 -4.151 1.00 93.94 91 LYS A C 1
ATOM 709 O O . LYS A 1 91 ? 14.290 1.196 -4.694 1.00 93.94 91 LYS A O 1
ATOM 714 N N . ASN A 1 92 ? 12.958 -0.571 -4.857 1.00 92.94 92 ASN A N 1
ATOM 715 C CA . ASN A 1 92 ? 12.850 -0.558 -6.310 1.00 92.94 92 ASN A CA 1
ATOM 716 C C . ASN A 1 92 ? 12.170 0.717 -6.816 1.00 92.94 92 ASN A C 1
ATOM 718 O O . ASN A 1 92 ? 11.322 1.307 -6.146 1.00 92.94 92 ASN A O 1
ATOM 722 N N . TYR A 1 93 ? 12.549 1.119 -8.028 1.00 92.94 93 TYR A N 1
ATOM 723 C CA . TYR A 1 93 ? 11.950 2.263 -8.699 1.00 92.94 93 TYR A CA 1
ATOM 724 C C . TYR A 1 93 ? 10.469 2.003 -8.996 1.00 92.94 93 TYR A C 1
ATOM 726 O O . TYR A 1 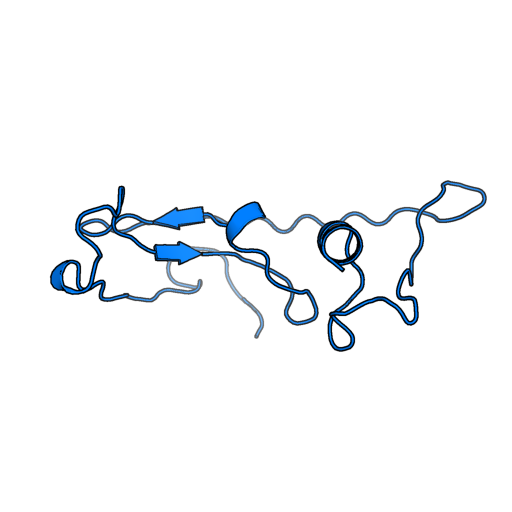93 ? 10.114 0.972 -9.571 1.00 92.94 93 TYR A O 1
ATOM 734 N N . THR A 1 94 ? 9.618 2.965 -8.647 1.00 92.56 94 THR A N 1
ATOM 735 C CA . THR A 1 94 ? 8.194 2.988 -9.000 1.00 92.56 94 THR A CA 1
ATOM 736 C C . THR A 1 94 ? 7.766 4.400 -9.368 1.00 92.56 94 THR A C 1
ATOM 738 O O . THR A 1 94 ? 8.436 5.375 -9.025 1.00 92.56 94 THR A O 1
ATOM 741 N N . THR A 1 95 ? 6.635 4.527 -10.064 1.00 92.25 95 THR A N 1
ATOM 742 C CA . THR A 1 95 ? 6.097 5.836 -10.462 1.00 92.25 95 THR A CA 1
ATOM 743 C C . THR A 1 95 ? 5.755 6.700 -9.252 1.00 92.25 95 THR A C 1
ATOM 745 O O . THR A 1 95 ? 6.156 7.858 -9.212 1.00 92.25 95 THR A O 1
ATOM 748 N N . GLU A 1 96 ? 5.095 6.127 -8.242 1.00 94.75 96 GLU A N 1
ATOM 749 C CA . GLU A 1 96 ? 4.795 6.826 -6.984 1.00 94.75 96 GLU A CA 1
ATOM 750 C C . GLU A 1 96 ? 6.073 7.206 -6.233 1.00 94.75 96 GLU A C 1
ATOM 752 O O . GLU A 1 96 ? 6.198 8.329 -5.755 1.00 94.75 96 GLU A O 1
ATOM 757 N N . 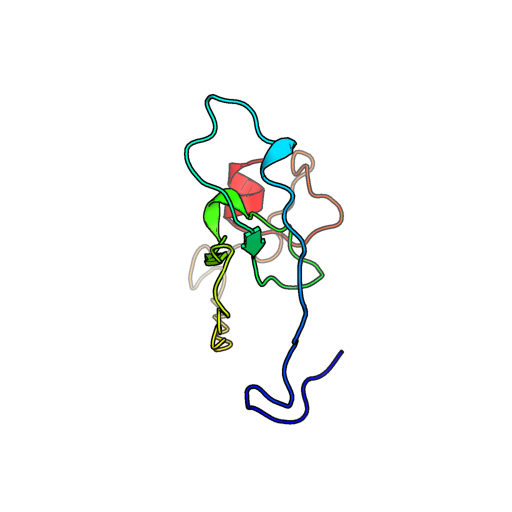GLY A 1 97 ? 7.063 6.306 -6.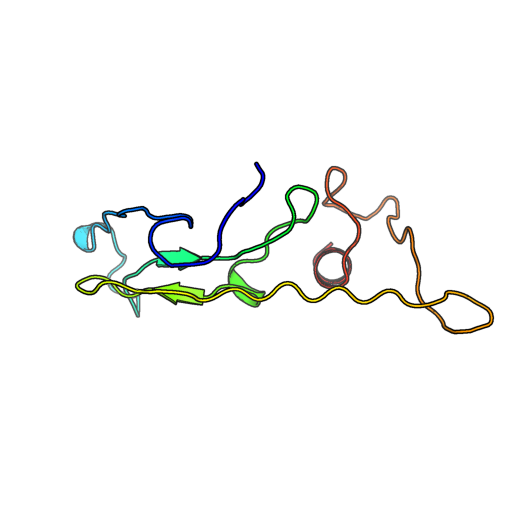187 1.00 93.88 97 GLY A N 1
ATOM 758 C CA . GLY A 1 97 ? 8.358 6.609 -5.584 1.00 93.88 97 GLY A CA 1
ATOM 759 C C . GLY A 1 97 ? 9.041 7.795 -6.256 1.00 93.88 97 GLY A C 1
ATOM 760 O O . GLY A 1 97 ? 9.566 8.655 -5.567 1.00 93.88 97 GLY A O 1
ATOM 761 N N . CYS A 1 98 ? 9.012 7.865 -7.588 1.00 92.62 98 CYS A N 1
ATOM 762 C CA . CYS A 1 98 ? 9.629 8.951 -8.348 1.00 92.62 98 CYS A CA 1
ATOM 763 C C . CYS A 1 98 ? 8.929 10.298 -8.129 1.00 92.62 98 CYS A C 1
ATOM 765 O O . CYS A 1 98 ? 9.595 11.323 -8.073 1.00 92.62 98 CYS A O 1
ATOM 767 N N . GLN A 1 99 ? 7.597 10.308 -8.037 1.00 93.25 99 GLN A N 1
ATOM 768 C CA . GLN A 1 99 ? 6.814 11.539 -7.875 1.00 93.25 99 GLN A CA 1
ATOM 769 C C . GLN A 1 99 ? 6.895 12.127 -6.465 1.00 93.25 99 GLN A C 1
ATOM 771 O O . GLN A 1 99 ? 6.642 13.316 -6.283 1.00 93.25 99 GLN A O 1
ATOM 776 N N . ARG A 1 100 ? 7.190 11.287 -5.472 1.00 93.50 100 ARG A N 1
ATOM 777 C CA . ARG A 1 100 ? 7.277 11.673 -4.057 1.00 93.50 100 ARG A CA 1
ATOM 778 C C . ARG A 1 100 ? 8.713 11.802 -3.555 1.00 93.50 100 ARG A C 1
ATOM 780 O O . ARG A 1 100 ? 8.903 12.083 -2.372 1.00 93.50 100 ARG A O 1
ATOM 787 N N . SER A 1 101 ? 9.676 11.540 -4.436 1.00 89.38 101 SER A N 1
ATOM 788 C CA . SER A 1 101 ? 11.095 11.738 -4.183 1.00 89.38 101 SER A CA 1
ATOM 789 C C . SER A 1 101 ? 11.513 13.192 -4.321 1.00 89.38 101 SER A C 1
ATOM 791 O O . SER A 1 101 ? 10.802 13.962 -5.000 1.00 89.38 101 SER A O 1
#

pLDDT: mean 92.22, std 5.98, range [49.81, 96.81]

Radius of gyration: 18.19 Å; chains: 1; bounding box: 37×39×53 Å

Secondary structure (DSSP, 8-state):
----S-STTTS--------GGGS-TT----EEEE----TTSPP-HHHH-EEEESSS---------------TTS----S----TT-S-TTS---HHHHH--

Organism: Ascaris suum (NCBI:txid6253)